Protein AF-A0A0G4MAT8-F1 (afdb_monomer_lite)

Radius of gyration: 18.26 Å; chains: 1; bounding box: 31×46×45 Å

Sequence (123 aa):
KRTATGFGAGEIKSVEASIPEPQREAWARNQPKGFANKDDFQREVVRHVETPRARSMFNCDETAAYSATGLTFRDRLITQWNKTQQRQTLTDAKRVYYLSLEFLMGRALDNAMLNVGMKDIAK

Organism: Verticillium longisporum (NCBI:txid100787)

Secondary structure (DSSP, 8-state):
---TT---HHHHHHHHHHS-HHHHHHHHHHPPPPP-SHHHHHHHHHHHHHSSS---GGG--HHHHHHHHHHHHHHHHHHHHHHHHHHHHHHTPPPP----S------HHHHHHHHTT-TTTT-

Structure (mmCIF, N/CA/C/O backbone):
data_AF-A0A0G4MAT8-F1
#
_entry.id   AF-A0A0G4MAT8-F1
#
loop_
_atom_site.group_PDB
_atom_site.id
_atom_site.type_symbol
_atom_site.label_atom_id
_atom_site.label_alt_id
_atom_site.label_comp_id
_atom_site.label_asym_id
_atom_site.label_entity_id
_atom_site.label_seq_id
_atom_site.pdbx_PDB_ins_code
_atom_site.Cartn_x
_atom_site.Cartn_y
_atom_site.Cartn_z
_atom_site.occupancy
_atom_site.B_iso_or_equiv
_atom_site.auth_seq_id
_atom_site.auth_comp_id
_atom_site.auth_asym_id
_atom_site.auth_atom_id
_atom_site.pdbx_PDB_model_num
ATOM 1 N N . LYS A 1 1 ? 2.462 9.598 21.578 1.00 50.31 1 LYS A N 1
ATOM 2 C CA . LYS A 1 1 ? 2.843 8.190 21.286 1.00 50.31 1 LYS A CA 1
ATOM 3 C C . LYS A 1 1 ? 2.615 7.939 19.799 1.00 50.31 1 LYS A C 1
ATOM 5 O O . LYS A 1 1 ? 1.575 8.352 19.311 1.00 50.31 1 LYS A O 1
ATOM 10 N N . ARG A 1 2 ? 3.568 7.345 19.068 1.00 52.97 2 ARG A N 1
ATOM 11 C CA . ARG A 1 2 ? 3.365 6.969 17.656 1.00 52.97 2 ARG A CA 1
ATOM 12 C C . ARG A 1 2 ? 2.802 5.551 17.603 1.00 52.97 2 ARG A C 1
ATOM 14 O O . ARG A 1 2 ? 3.529 4.608 17.896 1.00 52.97 2 ARG A O 1
ATOM 21 N N . THR A 1 3 ? 1.531 5.403 17.254 1.00 72.88 3 THR A N 1
ATOM 22 C CA . THR A 1 3 ? 0.940 4.115 16.878 1.00 72.88 3 THR A CA 1
ATOM 23 C C . THR A 1 3 ? 0.952 4.011 15.353 1.00 72.88 3 THR A C 1
ATOM 25 O O . THR A 1 3 ? 0.407 4.859 14.655 1.00 72.88 3 THR A O 1
ATOM 28 N N . ALA A 1 4 ? 1.633 2.998 14.811 1.00 71.31 4 ALA A N 1
ATOM 29 C CA . ALA A 1 4 ? 1.762 2.819 13.359 1.00 71.31 4 ALA A CA 1
ATOM 30 C C . ALA A 1 4 ? 0.488 2.250 12.701 1.00 71.31 4 ALA A C 1
ATOM 32 O O . ALA A 1 4 ? 0.313 2.371 11.494 1.00 71.31 4 ALA A O 1
ATOM 33 N N . THR A 1 5 ? -0.397 1.631 13.488 1.00 76.50 5 THR A N 1
ATOM 34 C CA . THR A 1 5 ? -1.577 0.880 13.021 1.00 76.50 5 THR A CA 1
ATOM 35 C C . THR A 1 5 ? -2.910 1.522 13.428 1.00 76.50 5 THR A C 1
ATOM 37 O O . THR A 1 5 ? -3.967 0.894 13.349 1.00 76.50 5 THR A O 1
ATOM 40 N N . GLY A 1 6 ? -2.877 2.794 13.831 1.00 79.38 6 GLY A N 1
ATOM 41 C CA . GLY A 1 6 ? -4.067 3.609 14.069 1.00 79.38 6 GLY A CA 1
ATOM 42 C C . GLY A 1 6 ? -4.209 4.145 15.492 1.00 79.38 6 GLY A C 1
ATOM 43 O O . GLY A 1 6 ? -3.457 3.783 16.397 1.00 79.38 6 GLY A O 1
ATOM 44 N N . PHE A 1 7 ? -5.179 5.036 15.667 1.00 84.50 7 PHE A N 1
ATOM 45 C CA . PHE A 1 7 ? -5.488 5.720 16.928 1.00 84.50 7 PHE A CA 1
ATOM 46 C C . PHE A 1 7 ? -6.837 5.272 17.493 1.00 84.50 7 PHE A C 1
ATOM 48 O O . PHE A 1 7 ? -7.761 4.973 16.730 1.00 84.50 7 PHE A O 1
ATOM 55 N N . GLY A 1 8 ? -6.970 5.261 18.820 1.00 83.62 8 GLY A N 1
ATOM 56 C CA . GLY A 1 8 ? -8.265 5.060 19.475 1.00 83.62 8 GLY A CA 1
ATOM 57 C C . GLY A 1 8 ? -9.196 6.266 19.291 1.00 83.62 8 GLY A C 1
ATOM 58 O O . GLY A 1 8 ? -8.742 7.383 19.051 1.00 83.62 8 GLY A O 1
ATOM 59 N N . ALA A 1 9 ? -10.510 6.080 19.449 1.00 81.75 9 ALA A N 1
ATOM 60 C CA . ALA A 1 9 ? -11.493 7.149 19.210 1.00 81.75 9 ALA A CA 1
ATOM 61 C C . ALA A 1 9 ? -11.263 8.412 20.071 1.00 81.75 9 ALA A C 1
ATOM 63 O O . ALA A 1 9 ? -11.459 9.531 19.596 1.00 81.75 9 ALA A O 1
ATOM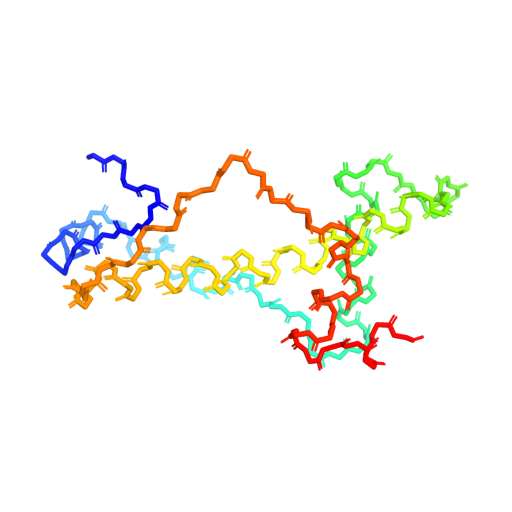 64 N N . GLY A 1 10 ? -10.819 8.245 21.323 1.00 81.44 10 GLY A N 1
ATOM 65 C CA . GLY A 1 10 ? -10.474 9.365 22.208 1.00 81.44 10 GLY A CA 1
ATOM 66 C C . GLY A 1 10 ? -9.185 10.089 21.805 1.00 81.44 10 GLY A C 1
ATOM 67 O O . GLY A 1 10 ? -9.096 11.307 21.937 1.00 81.44 10 GLY A O 1
ATOM 68 N N . GLU A 1 11 ? -8.211 9.360 21.258 1.00 84.88 11 GLU A N 1
ATOM 69 C CA . GLU A 1 11 ? -6.936 9.918 20.793 1.00 84.88 11 GLU A CA 1
ATOM 70 C C . GLU A 1 11 ? -7.096 10.682 19.475 1.00 84.88 11 GLU A C 1
ATOM 72 O O . GLU A 1 11 ? -6.439 11.694 19.270 1.00 84.88 11 GLU A O 1
ATOM 77 N N . ILE A 1 12 ? -7.995 10.248 18.586 1.00 85.62 12 ILE A N 1
ATOM 78 C CA . ILE A 1 12 ? -8.233 10.941 17.309 1.00 85.62 12 ILE A CA 1
ATOM 79 C C . ILE A 1 12 ? -8.703 12.372 17.549 1.00 85.62 12 ILE A C 1
ATOM 81 O O . ILE A 1 12 ? -8.181 13.283 16.920 1.00 85.62 12 ILE A O 1
ATOM 85 N N . LYS A 1 13 ? -9.645 12.583 18.478 1.00 84.94 13 LYS A N 1
ATOM 86 C CA . LYS A 1 13 ? -10.174 13.923 18.770 1.00 84.94 13 LYS A CA 1
ATOM 87 C C . LYS A 1 13 ? -9.098 14.855 19.325 1.00 84.94 13 LYS A C 1
ATOM 89 O O . LYS A 1 13 ? -9.058 16.024 18.957 1.00 84.94 13 LYS A O 1
ATOM 94 N N . SER A 1 14 ? -8.225 14.344 20.195 1.00 86.94 14 SER A N 1
ATOM 95 C CA . SER A 1 14 ? -7.138 15.150 20.757 1.00 86.94 14 SER A CA 1
ATOM 96 C C . SER A 1 14 ? -6.062 15.465 19.716 1.00 86.94 14 SER A C 1
ATOM 98 O O . SER A 1 14 ? -5.585 16.596 19.656 1.00 86.94 14 SER A O 1
ATOM 100 N N . VAL A 1 15 ? -5.720 14.501 18.855 1.00 86.00 15 VAL A N 1
ATOM 101 C CA . VAL A 1 15 ? -4.775 14.702 17.749 1.00 86.00 15 VAL A CA 1
ATOM 102 C C . VAL A 1 15 ? -5.347 15.665 16.713 1.00 86.00 15 VAL A C 1
ATOM 104 O O . VAL A 1 15 ? -4.654 16.593 16.310 1.00 86.00 15 VAL A O 1
ATOM 107 N N . GLU A 1 16 ? -6.607 15.509 16.316 1.00 86.06 16 GLU A N 1
ATOM 108 C CA . GLU A 1 16 ? -7.262 16.400 15.358 1.00 86.06 16 GLU A CA 1
ATOM 109 C C . GLU A 1 16 ? -7.292 17.850 15.853 1.00 86.06 16 GLU A C 1
ATOM 111 O O . GLU A 1 16 ? -6.954 18.754 15.092 1.00 86.06 16 GLU A O 1
ATOM 116 N N . ALA A 1 17 ? -7.602 18.070 17.136 1.00 87.38 17 ALA A N 1
ATOM 117 C CA . ALA A 1 17 ? -7.600 19.401 17.743 1.00 87.38 17 ALA A CA 1
ATOM 118 C C . ALA A 1 17 ? -6.210 20.069 17.745 1.00 87.38 17 ALA A C 1
ATOM 120 O O . ALA A 1 17 ? -6.117 21.293 17.764 1.00 87.38 17 ALA A O 1
ATOM 121 N N . SER A 1 18 ? -5.128 19.282 17.713 1.00 89.56 18 SER A N 1
ATOM 122 C CA . SER A 1 18 ? -3.755 19.801 17.648 1.00 89.56 18 SER A CA 1
ATOM 123 C C . SER A 1 18 ? -3.283 20.171 16.238 1.00 89.56 18 SER A C 1
ATOM 125 O O . SER A 1 18 ? -2.254 20.833 16.102 1.00 89.56 18 SER A O 1
ATOM 127 N N . ILE A 1 19 ? -4.005 19.757 15.189 1.00 89.19 19 ILE A N 1
ATOM 128 C CA . ILE A 1 19 ? -3.621 20.014 13.797 1.00 89.19 19 ILE A CA 1
ATOM 129 C C . ILE A 1 19 ? -4.343 21.279 13.300 1.00 89.19 19 ILE A C 1
ATOM 131 O O . ILE A 1 19 ? -5.578 21.297 13.250 1.00 89.19 19 ILE A O 1
ATOM 135 N N . PRO A 1 20 ? -3.607 22.319 12.860 1.00 94.31 20 PRO A N 1
ATOM 136 C CA . PRO A 1 20 ? -4.207 23.531 12.310 1.00 94.31 20 PRO A CA 1
ATOM 137 C C . PRO A 1 20 ? -5.149 23.255 11.129 1.00 94.31 20 PRO A C 1
ATOM 139 O O . PRO A 1 20 ? -4.852 22.435 10.257 1.00 94.31 20 PRO A O 1
ATOM 142 N N . GLU A 1 21 ? -6.254 23.999 11.050 1.00 90.19 21 GLU A N 1
ATOM 143 C CA . GLU A 1 21 ? -7.245 23.901 9.964 1.00 90.19 21 GLU A CA 1
ATOM 144 C C . GLU A 1 21 ? -6.651 23.989 8.551 1.00 90.19 21 GLU A C 1
ATOM 146 O O . GLU A 1 21 ? -6.931 23.091 7.751 1.00 90.19 21 GLU A O 1
ATOM 151 N N . PRO A 1 22 ? -5.749 24.945 8.238 1.00 94.25 22 PRO A N 1
ATOM 152 C CA . PRO A 1 22 ? -5.172 25.039 6.897 1.00 94.25 22 PRO A CA 1
ATOM 153 C C . PRO A 1 22 ? -4.428 23.766 6.475 1.00 94.25 22 PRO A C 1
ATOM 155 O O . PRO A 1 22 ? -4.429 23.391 5.301 1.00 94.25 22 PRO A O 1
ATOM 158 N N . GLN A 1 23 ? -3.804 23.075 7.436 1.00 91.50 23 GLN A N 1
ATOM 159 C CA . GLN A 1 23 ? -3.081 21.830 7.184 1.00 91.50 23 GLN A CA 1
ATOM 160 C C . GLN A 1 23 ? -4.044 20.660 6.963 1.00 91.50 23 GLN A C 1
ATOM 162 O O . GLN A 1 23 ? -3.806 19.844 6.071 1.00 91.50 23 GLN A O 1
ATOM 167 N N . ARG A 1 24 ? -5.153 20.594 7.717 1.00 89.31 24 ARG A N 1
ATOM 168 C CA . ARG A 1 24 ? -6.200 19.574 7.522 1.00 89.31 24 ARG A CA 1
ATOM 169 C C . ARG A 1 24 ? -6.835 19.687 6.141 1.00 89.31 24 ARG A C 1
ATOM 171 O O . ARG A 1 24 ? -6.976 18.682 5.445 1.00 89.31 24 ARG A O 1
ATOM 178 N N . GLU A 1 25 ? -7.151 20.901 5.707 1.00 91.81 25 GLU A N 1
ATOM 179 C CA . GLU A 1 25 ? -7.695 21.120 4.370 1.00 91.81 25 GLU A CA 1
ATOM 180 C C . GLU A 1 25 ? -6.692 20.774 3.267 1.00 91.81 25 GLU A C 1
ATOM 182 O O . GLU A 1 25 ? -7.044 20.117 2.286 1.00 91.81 25 GLU A O 1
ATOM 187 N N . ALA A 1 26 ? -5.430 21.190 3.420 1.00 93.88 26 ALA A N 1
ATOM 188 C CA . ALA A 1 26 ? -4.380 20.856 2.465 1.00 93.88 26 ALA A CA 1
ATOM 189 C C . ALA A 1 26 ? -4.203 19.337 2.338 1.00 93.88 26 ALA A C 1
ATOM 191 O O . ALA A 1 26 ? -4.058 18.829 1.224 1.00 93.88 26 ALA A O 1
ATOM 192 N N . TRP A 1 27 ? -4.273 18.609 3.454 1.00 90.94 27 TRP A N 1
ATOM 193 C CA . TRP A 1 27 ? -4.231 17.151 3.463 1.00 90.94 27 TRP A CA 1
ATOM 194 C C . TRP A 1 27 ? -5.436 16.535 2.745 1.00 90.94 27 TRP A C 1
ATOM 196 O O . TRP A 1 27 ? -5.262 15.674 1.885 1.00 90.94 27 TRP A O 1
ATOM 206 N N . ALA A 1 28 ? -6.651 17.002 3.045 1.00 89.94 28 ALA A N 1
ATOM 207 C CA . ALA A 1 28 ? -7.875 16.503 2.420 1.00 89.94 28 ALA A CA 1
ATOM 208 C C . ALA A 1 28 ? -7.882 16.712 0.895 1.00 89.94 28 ALA A C 1
ATOM 210 O O . ALA A 1 28 ? -8.302 15.825 0.152 1.00 89.94 28 ALA A O 1
ATOM 211 N N . ARG A 1 29 ? -7.364 17.852 0.417 1.00 92.25 29 ARG A N 1
ATOM 212 C CA . ARG A 1 29 ? -7.254 18.153 -1.021 1.00 92.25 29 ARG A CA 1
ATOM 213 C C . ARG A 1 29 ? -6.256 17.250 -1.748 1.00 92.25 29 ARG A C 1
ATOM 215 O O . ARG A 1 29 ? -6.521 16.851 -2.877 1.00 92.25 29 ARG A O 1
ATOM 222 N N . ASN A 1 30 ? -5.128 16.934 -1.111 1.00 92.75 30 ASN A N 1
ATOM 223 C CA . ASN A 1 30 ? -4.001 16.235 -1.740 1.00 92.75 30 ASN A CA 1
ATOM 224 C C . ASN A 1 30 ? -3.916 14.748 -1.378 1.00 92.75 30 ASN A C 1
ATOM 226 O O . ASN A 1 30 ? -2.901 14.102 -1.643 1.00 92.75 30 ASN A O 1
ATOM 230 N N . GLN A 1 31 ? -4.954 14.189 -0.754 1.00 88.12 31 GLN A N 1
ATOM 231 C CA . GLN A 1 31 ? -4.950 12.782 -0.390 1.00 88.12 31 GLN A CA 1
ATOM 232 C C . GLN A 1 31 ? -4.787 11.918 -1.655 1.00 88.12 31 GLN A C 1
ATOM 234 O O . GLN A 1 31 ? -5.548 12.100 -2.611 1.00 88.12 31 GLN A O 1
ATOM 239 N N . PRO A 1 32 ? -3.827 10.973 -1.680 1.00 85.38 32 PRO A N 1
ATOM 240 C CA . PRO A 1 32 ? -3.576 10.164 -2.861 1.00 85.38 32 PRO A CA 1
ATOM 241 C C . PRO A 1 32 ? -4.827 9.366 -3.221 1.00 85.38 32 PRO A C 1
ATOM 243 O O . PRO A 1 32 ? -5.374 8.609 -2.411 1.00 85.38 32 PRO A O 1
ATOM 246 N N . LYS A 1 33 ? -5.283 9.550 -4.458 1.00 80.56 33 LYS A N 1
ATOM 247 C CA . LYS A 1 33 ? -6.343 8.751 -5.064 1.00 80.56 33 LYS A CA 1
ATOM 248 C C . LYS A 1 33 ? -5.657 7.694 -5.917 1.00 80.56 33 LYS A C 1
ATOM 250 O O . LYS A 1 33 ? -4.800 8.020 -6.728 1.00 80.56 33 LYS A O 1
ATOM 255 N N . GLY A 1 34 ? -6.000 6.425 -5.705 1.00 82.12 34 GLY A N 1
ATOM 256 C CA . GLY A 1 34 ? -5.532 5.367 -6.599 1.00 82.12 34 GLY A CA 1
ATOM 257 C C . GLY A 1 34 ? -6.063 5.584 -8.020 1.00 82.12 34 GLY A C 1
ATOM 258 O O . GLY A 1 34 ? -7.067 6.267 -8.208 1.00 82.12 34 GLY A O 1
ATOM 259 N N . PHE A 1 35 ? -5.427 4.957 -9.004 1.00 88.06 35 PHE A N 1
ATOM 260 C CA . PHE A 1 35 ? -5.845 5.022 -10.406 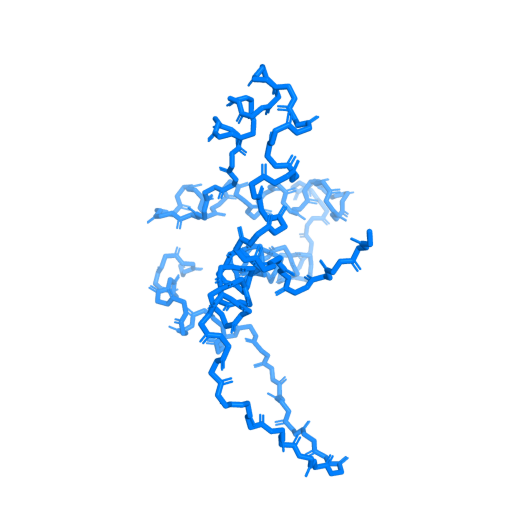1.00 88.06 35 PHE A CA 1
ATOM 261 C C . PHE A 1 35 ? -7.230 4.389 -10.635 1.00 88.06 35 PHE A C 1
ATOM 263 O O . PHE A 1 35 ? -7.588 3.401 -9.977 1.00 88.06 35 PHE A O 1
ATOM 270 N N . ALA A 1 36 ? -8.010 4.974 -11.550 1.00 87.69 36 ALA A N 1
ATOM 271 C CA . ALA A 1 36 ? -9.350 4.505 -11.920 1.00 87.69 36 ALA A CA 1
ATOM 272 C C . ALA A 1 36 ? -9.486 4.161 -13.410 1.00 87.69 36 ALA A C 1
ATOM 274 O O . ALA A 1 36 ? -10.337 3.354 -13.769 1.00 87.69 36 ALA A O 1
ATOM 275 N N . ASN A 1 37 ? -8.654 4.755 -14.264 1.00 90.88 37 ASN A N 1
ATOM 276 C CA . ASN A 1 37 ? -8.611 4.509 -15.702 1.00 90.88 37 ASN A CA 1
ATOM 277 C C . ASN A 1 37 ? -7.170 4.193 -16.150 1.00 90.88 37 ASN A C 1
ATOM 279 O O . ASN A 1 37 ? -6.230 4.208 -15.347 1.00 90.88 37 ASN A O 1
ATOM 283 N N . LYS A 1 38 ? -7.009 3.873 -17.438 1.00 92.19 38 LYS A N 1
ATOM 284 C CA . LYS A 1 38 ? -5.712 3.506 -18.019 1.00 92.19 38 LYS A CA 1
ATOM 285 C C . LYS A 1 38 ? -4.713 4.667 -17.986 1.00 92.19 38 LYS A C 1
ATOM 287 O O . LYS A 1 38 ? -3.552 4.446 -17.653 1.00 92.19 38 LYS A O 1
ATOM 292 N N . ASP A 1 39 ? -5.170 5.888 -18.240 1.00 92.38 39 ASP A N 1
ATOM 293 C CA . ASP A 1 39 ? -4.317 7.082 -18.265 1.00 92.38 39 ASP A CA 1
ATOM 294 C C . ASP A 1 39 ? -3.758 7.411 -16.872 1.00 92.38 39 ASP A C 1
ATOM 296 O O . ASP A 1 39 ? -2.581 7.734 -16.714 1.00 92.38 39 ASP A O 1
ATOM 300 N N . ASP A 1 40 ? -4.576 7.260 -15.829 1.00 92.00 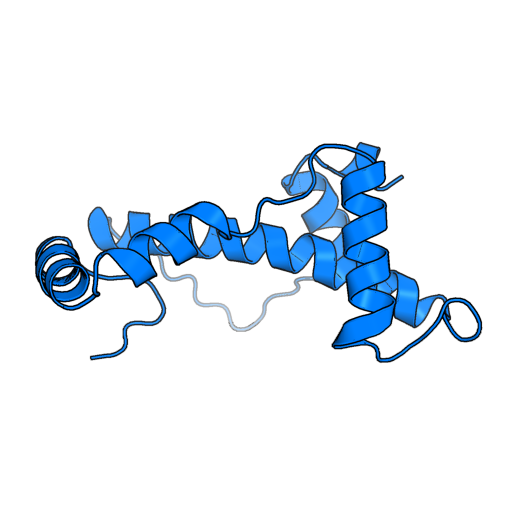40 ASP A N 1
ATOM 301 C CA . ASP A 1 40 ? -4.169 7.411 -14.435 1.00 92.00 40 ASP A CA 1
ATOM 302 C C . ASP A 1 40 ? -3.119 6.370 -14.055 1.00 92.00 40 ASP A C 1
ATOM 304 O O . ASP A 1 40 ? -2.139 6.693 -13.388 1.00 92.00 40 ASP A O 1
ATOM 308 N N . PHE A 1 41 ? -3.317 5.120 -14.482 1.00 92.75 41 PHE A N 1
ATOM 309 C CA . PHE A 1 41 ? -2.354 4.052 -14.240 1.00 92.75 41 PHE A CA 1
ATOM 310 C C . PHE A 1 41 ? -1.015 4.355 -14.920 1.00 92.75 41 PHE A C 1
ATOM 312 O O . PHE A 1 41 ? 0.026 4.287 -14.271 1.00 92.75 41 PHE A O 1
ATOM 319 N N . GLN A 1 42 ? -1.035 4.755 -16.193 1.00 93.00 42 GLN A N 1
ATOM 320 C CA . GLN A 1 42 ? 0.174 5.140 -16.924 1.00 93.00 42 GLN A CA 1
ATOM 321 C C . GLN A 1 42 ? 0.893 6.310 -16.248 1.00 93.00 42 GLN A C 1
ATOM 323 O O . GLN A 1 42 ? 2.109 6.254 -16.073 1.00 93.00 42 GLN A O 1
ATOM 328 N N . ARG A 1 43 ? 0.154 7.331 -15.798 1.00 93.69 43 ARG A N 1
ATOM 329 C CA . ARG A 1 43 ? 0.716 8.476 -15.071 1.00 93.69 43 ARG A CA 1
ATOM 330 C C . ARG A 1 43 ? 1.431 8.049 -13.789 1.00 93.69 43 ARG A C 1
ATOM 332 O O . ARG A 1 43 ? 2.547 8.500 -13.544 1.00 93.69 43 ARG A O 1
ATOM 339 N N . GLU A 1 44 ? 0.821 7.181 -12.984 1.00 93.00 44 GLU A N 1
ATOM 340 C CA . GLU A 1 44 ? 1.447 6.682 -11.753 1.00 93.00 44 GLU A CA 1
ATOM 341 C C . GLU A 1 44 ? 2.674 5.809 -12.047 1.00 93.00 44 GLU A C 1
ATOM 343 O O . GLU A 1 44 ? 3.712 5.962 -11.401 1.00 93.00 44 GLU A O 1
ATOM 348 N N . VAL A 1 45 ? 2.614 4.946 -13.066 1.00 93.19 45 VAL A N 1
ATOM 349 C CA . VAL A 1 45 ? 3.769 4.130 -13.469 1.00 93.19 45 VAL A CA 1
ATOM 350 C C . VAL A 1 45 ? 4.926 5.015 -13.925 1.00 93.19 45 VAL A C 1
ATOM 352 O O . VAL A 1 45 ? 6.042 4.830 -13.446 1.00 93.19 45 VAL A O 1
ATOM 355 N N . VAL A 1 46 ? 4.674 6.008 -14.785 1.00 94.00 46 VAL A N 1
ATOM 356 C CA . VAL A 1 46 ? 5.698 6.966 -15.236 1.00 94.00 46 VAL A CA 1
ATOM 357 C C . VAL A 1 46 ? 6.276 7.729 -14.048 1.00 94.00 46 VAL A C 1
ATOM 359 O O . VAL A 1 46 ? 7.497 7.789 -13.906 1.00 94.00 46 VAL A O 1
ATOM 362 N N . ARG A 1 47 ? 5.431 8.193 -13.115 1.00 93.81 47 ARG A N 1
ATOM 363 C CA . ARG A 1 47 ? 5.887 8.811 -11.861 1.00 93.81 47 ARG A CA 1
ATOM 364 C C . ARG A 1 47 ? 6.853 7.898 -11.108 1.00 93.81 47 ARG A C 1
ATOM 366 O O . ARG A 1 47 ? 7.869 8.377 -10.602 1.00 93.81 47 ARG A O 1
ATOM 373 N N . HIS A 1 48 ? 6.558 6.599 -11.036 1.00 94.56 48 HIS A N 1
ATOM 374 C CA . HIS A 1 48 ? 7.397 5.602 -10.371 1.00 94.56 48 HIS A CA 1
ATOM 375 C C . HIS A 1 48 ? 8.643 5.164 -11.164 1.00 94.56 48 HIS A C 1
ATOM 377 O O . HIS A 1 48 ? 9.555 4.572 -10.580 1.00 94.56 48 HIS A O 1
ATOM 383 N N . VAL A 1 49 ? 8.722 5.462 -12.459 1.00 93.56 49 VAL A N 1
ATOM 384 C CA . VAL A 1 49 ? 9.953 5.323 -13.251 1.00 93.56 49 VAL A CA 1
ATOM 385 C C . VAL A 1 49 ? 10.850 6.546 -13.035 1.00 93.56 49 VAL A C 1
ATOM 387 O O . VAL A 1 49 ? 12.030 6.402 -12.716 1.00 93.56 49 VAL A O 1
ATOM 390 N N . GLU A 1 50 ? 10.276 7.745 -13.101 1.00 92.62 50 GLU A N 1
ATOM 391 C CA . GLU A 1 50 ? 11.026 8.998 -13.005 1.00 92.62 50 GLU A CA 1
ATOM 392 C C . GLU A 1 50 ? 11.518 9.299 -11.593 1.00 92.62 50 GLU A C 1
ATOM 394 O O . GLU A 1 50 ? 12.688 9.630 -11.413 1.00 92.62 50 GLU A O 1
ATOM 399 N N . THR A 1 51 ? 10.667 9.148 -10.572 1.00 90.62 51 THR A N 1
ATOM 400 C CA . THR A 1 51 ? 11.002 9.630 -9.221 1.00 90.62 51 THR A CA 1
ATOM 401 C C . THR A 1 51 ? 11.684 8.577 -8.335 1.00 90.62 51 THR A C 1
ATOM 403 O O . THR A 1 51 ? 12.857 8.757 -8.017 1.00 90.62 51 THR A O 1
ATOM 406 N N . PRO A 1 52 ? 11.067 7.438 -7.956 1.00 89.19 52 PRO A N 1
ATOM 407 C CA . PRO A 1 52 ? 11.703 6.443 -7.092 1.00 89.19 52 PRO A CA 1
ATOM 408 C C . PRO A 1 52 ? 12.791 5.642 -7.804 1.00 89.19 52 PRO A C 1
ATOM 410 O O . PRO A 1 52 ? 13.696 5.134 -7.148 1.00 89.19 52 PRO A O 1
ATOM 413 N N . ARG A 1 53 ? 12.679 5.461 -9.126 1.00 88.62 53 ARG A N 1
ATOM 414 C CA . ARG A 1 53 ? 13.674 4.731 -9.915 1.00 88.62 53 ARG A CA 1
ATOM 415 C C . ARG A 1 53 ? 14.737 5.628 -10.530 1.00 88.62 53 ARG A C 1
ATOM 417 O O . ARG A 1 53 ? 15.734 5.073 -10.981 1.00 88.62 53 ARG A O 1
ATOM 424 N N . ALA A 1 54 ? 14.562 6.952 -10.482 1.00 89.56 54 ALA A N 1
ATOM 425 C CA . ALA A 1 54 ? 15.498 7.932 -11.030 1.00 89.56 54 ALA A CA 1
ATOM 426 C C . ALA A 1 54 ? 15.893 7.613 -12.485 1.00 89.56 54 ALA A C 1
ATOM 428 O O . ALA A 1 54 ? 17.058 7.711 -12.873 1.00 89.56 54 ALA A O 1
ATOM 429 N N . ARG A 1 55 ? 14.918 7.159 -13.279 1.00 88.75 55 ARG A N 1
ATOM 430 C CA . ARG A 1 55 ? 15.093 6.720 -14.666 1.00 88.75 55 ARG A CA 1
ATOM 431 C C . ARG A 1 55 ? 14.192 7.522 -15.592 1.00 88.75 55 ARG A C 1
ATOM 433 O O . ARG A 1 55 ? 13.119 7.954 -15.206 1.00 88.75 55 ARG A O 1
ATOM 440 N N . SER A 1 56 ? 14.627 7.713 -16.824 1.00 90.12 56 SER A N 1
ATOM 441 C CA . SER A 1 56 ? 13.846 8.333 -17.887 1.00 90.12 56 SER A CA 1
ATOM 442 C C . SER A 1 56 ? 13.347 7.275 -18.870 1.00 90.12 56 SER A C 1
ATOM 444 O O . SER A 1 56 ? 13.695 6.095 -18.790 1.00 90.12 56 SER A O 1
ATOM 446 N N . MET A 1 57 ? 12.559 7.711 -19.853 1.00 87.81 57 MET A N 1
ATOM 447 C CA . MET A 1 57 ? 12.108 6.855 -20.953 1.00 87.81 57 MET A CA 1
ATOM 448 C C . MET A 1 57 ? 13.268 6.129 -21.657 1.00 87.81 57 MET A C 1
ATOM 450 O O . MET A 1 57 ? 13.105 4.998 -22.102 1.00 87.81 57 MET A O 1
ATOM 454 N N . PHE A 1 58 ? 14.448 6.750 -21.723 1.00 88.62 58 PHE A N 1
ATOM 455 C CA . PHE A 1 58 ? 15.597 6.227 -22.463 1.00 88.62 58 PHE A CA 1
ATOM 456 C C . PHE A 1 58 ? 16.359 5.110 -21.736 1.00 88.62 58 PHE A C 1
ATOM 458 O O . PHE A 1 58 ? 17.117 4.386 -22.373 1.00 88.62 58 PHE A O 1
ATOM 465 N N . ASN A 1 59 ? 16.186 4.960 -20.419 1.00 88.38 59 ASN A N 1
ATOM 466 C CA . ASN A 1 59 ? 16.879 3.945 -19.614 1.00 88.38 59 ASN A CA 1
ATOM 467 C C . ASN A 1 59 ? 15.913 3.097 -18.763 1.00 88.38 59 ASN A C 1
ATOM 469 O O . ASN A 1 59 ? 16.298 2.523 -17.735 1.00 88.38 59 ASN A O 1
ATOM 473 N N . CYS A 1 60 ? 14.653 3.008 -19.192 1.00 89.62 60 CYS A N 1
ATOM 474 C CA . CYS A 1 60 ? 13.657 2.131 -18.595 1.00 89.62 60 CYS A CA 1
ATOM 475 C C . CYS A 1 60 ? 13.849 0.698 -19.117 1.00 89.62 60 CYS A C 1
ATOM 477 O O . CYS A 1 60 ? 13.520 0.401 -20.263 1.00 89.62 60 CYS A O 1
ATOM 479 N N . ASP A 1 61 ? 14.406 -0.180 -18.278 1.00 91.50 61 ASP A N 1
ATOM 480 C CA . ASP A 1 61 ? 14.486 -1.618 -18.555 1.00 91.50 61 ASP A CA 1
ATOM 481 C C . ASP A 1 61 ? 13.223 -2.350 -18.062 1.00 91.50 61 ASP A C 1
ATOM 483 O O . ASP A 1 61 ? 12.421 -1.811 -17.291 1.00 91.50 61 ASP A O 1
ATOM 487 N N . GLU A 1 62 ? 13.038 -3.604 -18.483 1.00 91.19 62 GLU A N 1
ATOM 488 C CA . GLU A 1 62 ? 11.881 -4.417 -18.077 1.00 91.19 62 GLU A CA 1
ATOM 489 C C . GLU A 1 62 ? 11.778 -4.566 -16.552 1.00 91.19 62 GLU A C 1
ATOM 491 O O . GLU A 1 62 ? 10.688 -4.536 -15.978 1.00 91.19 62 GLU A O 1
ATOM 496 N N . THR A 1 63 ? 12.914 -4.659 -15.860 1.00 90.81 63 THR A N 1
ATOM 497 C CA . THR A 1 63 ? 12.972 -4.712 -14.394 1.00 90.81 63 THR A CA 1
ATOM 498 C C . THR A 1 63 ? 12.490 -3.424 -13.729 1.00 90.81 63 THR A C 1
ATOM 500 O O . THR A 1 63 ? 11.839 -3.476 -12.678 1.00 90.81 63 THR A O 1
ATOM 503 N N . ALA A 1 64 ? 12.785 -2.264 -14.312 1.00 89.62 64 ALA A N 1
ATOM 504 C CA . ALA A 1 64 ? 12.320 -0.963 -13.863 1.00 89.62 64 ALA A CA 1
ATOM 505 C C . ALA A 1 64 ? 10.819 -0.828 -14.111 1.00 89.62 64 ALA A C 1
ATOM 507 O O . ALA A 1 64 ? 10.111 -0.439 -13.184 1.00 89.62 64 ALA A O 1
ATOM 508 N N . ALA A 1 65 ? 10.326 -1.246 -15.279 1.00 91.44 65 ALA A N 1
ATOM 509 C CA . ALA A 1 65 ? 8.898 -1.266 -15.590 1.00 91.44 65 ALA A CA 1
ATOM 510 C C . ALA A 1 65 ? 8.109 -2.190 -14.642 1.00 91.44 65 ALA A C 1
ATOM 512 O O . ALA A 1 65 ? 7.108 -1.770 -14.052 1.00 91.44 65 ALA A O 1
ATOM 513 N N . TYR A 1 66 ? 8.595 -3.416 -14.408 1.00 93.06 66 TYR A N 1
ATOM 514 C CA . TYR A 1 66 ? 8.006 -4.358 -13.448 1.00 93.06 66 TYR A CA 1
ATOM 515 C C . TYR A 1 66 ? 7.936 -3.751 -12.045 1.00 93.06 66 TYR A C 1
ATOM 517 O O . TYR A 1 66 ? 6.916 -3.814 -11.357 1.00 93.06 66 TYR A O 1
ATOM 525 N N . SER A 1 67 ? 9.023 -3.114 -11.622 1.00 92.88 67 SER A N 1
ATOM 526 C CA . SER A 1 67 ? 9.101 -2.537 -10.289 1.00 92.88 67 SER A CA 1
ATOM 527 C C . SER A 1 67 ? 8.246 -1.284 -10.120 1.00 92.88 67 SER A C 1
ATOM 529 O O . SER A 1 67 ? 7.621 -1.124 -9.075 1.00 92.88 67 SER A O 1
ATOM 531 N N . ALA A 1 68 ? 8.198 -0.407 -11.124 1.00 94.19 68 ALA A N 1
ATOM 532 C CA . ALA A 1 68 ? 7.340 0.776 -11.125 1.00 94.19 68 ALA A CA 1
ATOM 533 C C . ALA A 1 68 ? 5.859 0.376 -11.085 1.00 94.19 68 ALA A C 1
ATOM 535 O O . ALA A 1 68 ? 5.079 0.926 -10.305 1.00 94.19 68 ALA A O 1
ATOM 536 N N . THR A 1 69 ? 5.495 -0.668 -11.832 1.00 93.31 69 THR A N 1
ATOM 537 C CA . THR A 1 69 ? 4.163 -1.280 -11.765 1.00 93.31 69 THR A CA 1
ATOM 538 C C . THR A 1 69 ? 3.879 -1.819 -10.362 1.00 93.31 69 THR A C 1
ATOM 540 O O . THR A 1 69 ? 2.849 -1.502 -9.769 1.00 93.31 69 THR A O 1
ATOM 543 N N . GLY A 1 70 ? 4.817 -2.565 -9.771 1.00 94.31 70 GLY A N 1
ATOM 544 C CA . GLY A 1 70 ? 4.685 -3.065 -8.402 1.00 94.31 70 GLY A CA 1
ATOM 545 C C . GLY A 1 70 ? 4.511 -1.960 -7.355 1.00 94.31 70 GLY A C 1
ATOM 546 O O . GLY A 1 70 ? 3.685 -2.101 -6.453 1.00 94.31 70 GLY A O 1
ATOM 547 N N . LEU A 1 71 ? 5.228 -0.841 -7.493 1.00 94.00 71 LEU A N 1
ATOM 548 C CA . LEU A 1 71 ? 5.066 0.331 -6.626 1.00 94.00 71 LEU A CA 1
ATOM 549 C C . LEU A 1 71 ? 3.687 0.983 -6.792 1.00 94.00 71 LEU A C 1
ATOM 551 O O . LEU A 1 71 ? 3.043 1.288 -5.793 1.00 94.00 71 LEU A O 1
ATOM 555 N N . THR A 1 72 ? 3.190 1.078 -8.024 1.00 93.56 72 THR A N 1
ATOM 556 C CA . THR A 1 72 ? 1.860 1.631 -8.326 1.00 93.56 72 THR A CA 1
ATOM 557 C C . THR A 1 72 ? 0.746 0.846 -7.618 1.00 93.56 72 THR A C 1
ATOM 559 O O . THR A 1 72 ? -0.136 1.416 -6.972 1.00 93.56 72 THR A O 1
ATOM 562 N N . PHE A 1 73 ? 0.799 -0.491 -7.666 1.00 93.44 73 PHE A N 1
ATOM 563 C CA . PHE A 1 73 ? -0.154 -1.338 -6.937 1.00 93.44 73 PHE A CA 1
ATOM 564 C C . PHE A 1 73 ? 0.054 -1.286 -5.418 1.00 93.44 73 PHE A C 1
ATOM 566 O O . PHE A 1 73 ? -0.921 -1.298 -4.659 1.00 93.44 73 PHE A O 1
ATOM 573 N N . ARG A 1 74 ? 1.306 -1.186 -4.958 1.00 93.44 74 ARG A N 1
ATOM 574 C CA . ARG A 1 74 ? 1.639 -1.045 -3.536 1.00 93.44 74 ARG A CA 1
ATOM 575 C C . ARG A 1 74 ? 1.034 0.222 -2.933 1.00 93.44 74 ARG A C 1
ATOM 577 O O . ARG A 1 74 ? 0.456 0.131 -1.854 1.00 93.44 74 ARG A O 1
ATOM 584 N N . ASP A 1 75 ? 1.107 1.364 -3.608 1.00 93.12 75 ASP A N 1
ATOM 585 C CA . ASP A 1 75 ? 0.567 2.635 -3.100 1.00 93.12 75 ASP A CA 1
ATOM 586 C C . ASP A 1 75 ? -0.953 2.549 -2.858 1.00 93.12 75 ASP A C 1
ATOM 588 O O . ASP A 1 75 ? -1.482 3.002 -1.830 1.00 93.12 75 ASP A O 1
ATOM 592 N N . ARG A 1 76 ? -1.667 1.848 -3.745 1.00 91.31 76 ARG A N 1
ATOM 593 C CA . ARG A 1 76 ? -3.094 1.558 -3.571 1.00 91.31 76 ARG A CA 1
ATOM 594 C C . ARG A 1 76 ? -3.358 0.630 -2.383 1.00 91.31 76 ARG A C 1
ATOM 596 O O . ARG A 1 76 ? -4.262 0.902 -1.588 1.00 91.31 76 ARG A O 1
ATOM 603 N N . LEU A 1 77 ? -2.572 -0.437 -2.242 1.00 93.31 77 LEU A N 1
ATOM 604 C CA . LEU A 1 77 ? -2.688 -1.369 -1.119 1.00 93.31 77 LEU A CA 1
ATOM 605 C C . LEU A 1 77 ? -2.403 -0.686 0.221 1.00 93.31 77 LEU A C 1
ATOM 607 O O . LEU A 1 77 ? -3.155 -0.902 1.164 1.00 93.31 77 LEU A O 1
ATOM 611 N N . ILE A 1 78 ? -1.395 0.186 0.304 1.00 93.44 78 ILE A N 1
ATOM 612 C CA . ILE A 1 78 ? -1.069 0.950 1.520 1.00 93.44 78 ILE A CA 1
ATOM 613 C C . ILE A 1 78 ? -2.251 1.821 1.944 1.00 93.44 78 ILE A C 1
ATOM 615 O O . ILE A 1 78 ? -2.616 1.852 3.120 1.00 93.44 78 ILE A O 1
ATOM 619 N N . THR A 1 79 ? -2.899 2.487 0.988 1.00 91.88 79 THR A N 1
ATOM 620 C CA . THR A 1 79 ? -4.059 3.338 1.278 1.00 91.88 79 THR A CA 1
ATOM 621 C C . THR A 1 79 ? -5.208 2.532 1.898 1.00 91.88 79 THR A C 1
ATOM 623 O O . THR A 1 79 ? -5.841 2.987 2.853 1.00 91.88 79 THR A O 1
ATOM 626 N N . GLN A 1 80 ? -5.467 1.318 1.401 1.00 92.06 80 GLN A N 1
ATOM 627 C CA . GLN A 1 80 ? -6.498 0.429 1.954 1.00 92.06 80 GLN A CA 1
ATOM 628 C C . GLN A 1 80 ? -6.063 -0.253 3.257 1.00 92.06 80 GLN A C 1
ATOM 630 O O . GLN A 1 80 ? -6.877 -0.442 4.166 1.00 92.06 80 GLN A O 1
ATOM 635 N N . TRP A 1 81 ? -4.778 -0.577 3.382 1.00 93.50 81 TRP A N 1
ATOM 636 C CA . TRP A 1 81 ? -4.191 -1.146 4.588 1.00 93.50 81 TRP A CA 1
ATOM 637 C C . TRP A 1 81 ? -4.323 -0.177 5.766 1.00 93.50 81 TRP A C 1
ATOM 639 O O . TRP A 1 81 ? -4.849 -0.569 6.806 1.00 93.50 81 TRP A O 1
ATOM 649 N N . ASN A 1 82 ? -3.994 1.105 5.571 1.00 92.44 82 ASN A N 1
ATOM 650 C CA . ASN A 1 82 ? -4.162 2.150 6.587 1.00 92.44 82 ASN A CA 1
ATOM 651 C C . ASN A 1 82 ? -5.616 2.243 7.078 1.00 92.44 82 ASN A C 1
ATOM 653 O O . ASN A 1 82 ? -5.870 2.259 8.283 1.00 92.44 82 ASN A O 1
ATOM 657 N N . LYS A 1 83 ? -6.589 2.243 6.154 1.00 91.75 83 LYS A N 1
ATOM 658 C CA . LYS A 1 83 ? -8.024 2.267 6.495 1.00 91.75 83 LYS A CA 1
ATOM 659 C C . LYS A 1 83 ? -8.443 1.032 7.290 1.00 91.75 83 LYS A C 1
ATOM 661 O O . LYS A 1 83 ? -9.195 1.141 8.256 1.00 91.75 83 LYS A O 1
ATOM 666 N N . THR A 1 84 ? -7.947 -0.137 6.893 1.00 93.06 84 THR A N 1
ATOM 667 C CA . THR A 1 84 ? -8.270 -1.411 7.543 1.00 93.06 84 THR A CA 1
ATOM 668 C C . THR A 1 84 ? -7.705 -1.468 8.958 1.00 93.06 84 THR A C 1
ATOM 670 O O . THR A 1 84 ? -8.439 -1.795 9.886 1.00 93.06 84 THR A O 1
ATOM 673 N N . GLN A 1 85 ? -6.436 -1.097 9.145 1.00 92.31 85 GLN A N 1
ATOM 674 C CA . GLN A 1 85 ? -5.795 -1.053 10.462 1.00 92.31 85 GLN A CA 1
ATOM 675 C C . GLN A 1 85 ? -6.493 -0.057 11.393 1.00 92.31 85 GLN A C 1
ATOM 677 O O . GLN A 1 85 ? -6.856 -0.410 12.514 1.00 92.31 85 GLN A O 1
ATOM 682 N N . GLN A 1 86 ? -6.804 1.145 10.896 1.00 90.81 86 GLN A N 1
ATOM 683 C CA . GLN A 1 86 ? -7.554 2.138 11.663 1.00 90.81 86 GLN A CA 1
ATOM 684 C C . GLN A 1 86 ? -8.939 1.615 12.074 1.00 90.81 86 GLN A C 1
ATOM 686 O O . GLN A 1 86 ? -9.336 1.763 13.227 1.00 90.81 86 GLN A O 1
ATOM 691 N N . ARG A 1 87 ? -9.666 0.951 11.164 1.00 91.69 87 ARG A N 1
ATOM 692 C CA . ARG A 1 87 ? -10.964 0.333 11.475 1.00 91.69 87 ARG A CA 1
A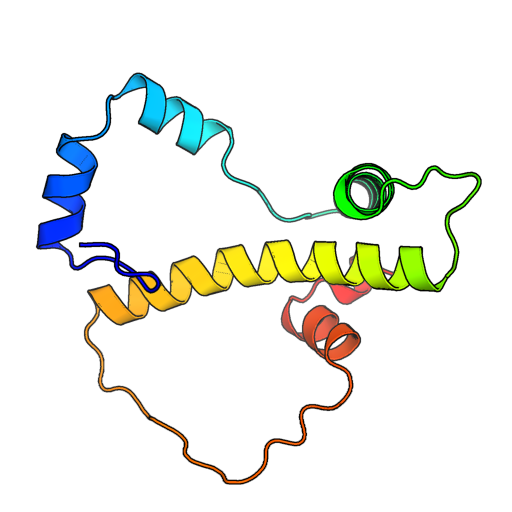TOM 693 C C . ARG A 1 87 ? -10.840 -0.759 12.539 1.00 91.69 87 ARG A C 1
ATOM 695 O O . ARG A 1 87 ? -11.676 -0.813 13.439 1.00 91.69 87 ARG A O 1
ATOM 702 N N . GLN A 1 88 ? -9.822 -1.613 12.450 1.00 91.25 88 GLN A N 1
ATOM 703 C CA . GLN A 1 88 ? -9.575 -2.668 13.438 1.00 91.25 88 GLN A CA 1
ATOM 704 C C . GLN A 1 88 ? -9.249 -2.092 14.819 1.00 91.25 88 GLN A C 1
ATOM 706 O O . GLN A 1 88 ? -9.736 -2.612 15.818 1.00 91.25 88 GLN A O 1
ATOM 711 N N . THR A 1 89 ? -8.475 -1.008 14.881 1.00 89.69 89 THR A N 1
ATOM 712 C CA . THR A 1 89 ? -8.159 -0.300 16.130 1.00 89.69 89 THR A CA 1
ATOM 713 C C . THR A 1 89 ? -9.388 0.390 16.726 1.00 89.69 89 THR A C 1
ATOM 715 O O . THR A 1 89 ? -9.581 0.341 17.933 1.00 89.69 89 THR A O 1
ATOM 718 N N . LEU A 1 90 ? -10.255 0.980 15.896 1.00 89.06 90 LEU A N 1
ATOM 719 C CA . LEU A 1 90 ? -11.492 1.624 16.359 1.00 89.06 90 LEU A CA 1
ATOM 720 C C . LEU A 1 90 ? -12.542 0.639 16.869 1.00 89.06 90 LEU A C 1
ATOM 722 O O . LEU A 1 90 ? -13.250 0.943 17.821 1.00 89.06 9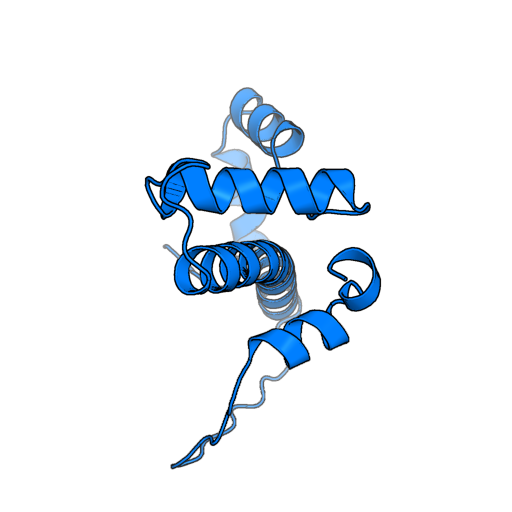0 LEU A O 1
ATOM 726 N N . THR A 1 91 ? -12.675 -0.505 16.197 1.00 89.75 91 THR A N 1
ATOM 727 C CA . THR A 1 91 ? -13.698 -1.509 16.533 1.00 89.75 91 THR A CA 1
ATOM 728 C C . THR A 1 91 ? -13.283 -2.352 17.741 1.00 89.75 91 THR A C 1
ATOM 730 O O . THR A 1 91 ? -14.140 -2.962 18.367 1.00 89.75 91 THR A O 1
ATOM 733 N N . ASP A 1 92 ? -11.979 -2.422 18.028 1.00 87.75 92 ASP A N 1
ATOM 734 C CA . ASP A 1 92 ? -11.379 -3.294 19.048 1.00 87.75 92 ASP A CA 1
ATOM 735 C C . ASP A 1 92 ? -11.882 -4.750 18.978 1.00 87.75 92 ASP A C 1
ATOM 737 O O . ASP A 1 92 ? -12.178 -5.415 19.969 1.00 87.75 92 ASP A O 1
ATOM 741 N N . ALA A 1 93 ? -12.029 -5.256 17.751 1.00 88.38 93 ALA A N 1
ATOM 742 C CA . ALA A 1 93 ? -12.495 -6.615 17.521 1.00 88.38 93 ALA A CA 1
ATOM 743 C C . ALA A 1 93 ? -11.427 -7.642 17.931 1.00 88.38 93 ALA A C 1
ATOM 745 O O . ALA A 1 93 ? -10.223 -7.400 17.799 1.00 88.38 93 ALA A O 1
ATOM 746 N N . LYS A 1 94 ? -11.870 -8.838 18.344 1.00 93.25 94 LYS A N 1
ATOM 747 C CA . LYS A 1 94 ? -10.980 -9.973 18.631 1.00 93.25 94 LYS A CA 1
ATOM 748 C C . LYS A 1 94 ? -10.041 -10.229 17.445 1.00 93.25 94 LYS A C 1
ATOM 750 O O . LYS A 1 94 ? -10.491 -10.424 16.317 1.00 93.25 94 LYS A O 1
ATOM 755 N N . ARG A 1 95 ? -8.733 -10.260 17.712 1.00 92.12 95 ARG A N 1
ATOM 756 C CA . ARG A 1 95 ? -7.686 -10.470 16.701 1.00 92.12 95 ARG A CA 1
ATOM 757 C C . ARG A 1 95 ? -7.262 -11.932 16.656 1.00 92.12 95 ARG A C 1
ATOM 759 O O . ARG A 1 95 ? -7.134 -12.581 17.692 1.00 92.12 95 ARG A O 1
ATOM 766 N N . VAL A 1 96 ? -7.026 -12.432 15.448 1.00 95.69 96 VAL A N 1
ATOM 767 C CA . VAL A 1 96 ? -6.454 -13.760 15.217 1.00 95.69 96 VAL A CA 1
ATOM 768 C C . VAL A 1 96 ? -4.989 -13.579 14.849 1.00 95.69 96 VAL A C 1
ATOM 770 O O . VAL A 1 96 ? -4.674 -12.883 13.887 1.00 95.69 96 VAL A O 1
ATOM 773 N N . TYR A 1 97 ? -4.105 -14.206 15.618 1.00 95.88 97 TYR A N 1
ATOM 774 C CA . TYR A 1 97 ? -2.671 -14.220 15.356 1.00 95.88 97 TYR A CA 1
ATOM 775 C C . TYR A 1 97 ? -2.295 -15.588 14.807 1.00 95.88 97 TYR A C 1
ATOM 777 O O . TYR A 1 97 ? -2.370 -16.589 15.516 1.00 95.88 97 TYR A O 1
ATOM 785 N N . TYR A 1 98 ? -1.935 -15.626 13.528 1.00 96.88 98 TYR A N 1
ATOM 786 C CA . TYR A 1 98 ? -1.502 -16.852 12.875 1.00 96.88 98 TYR A CA 1
ATOM 787 C C . TYR A 1 98 ? 0.018 -16.984 12.999 1.00 96.88 98 TYR A C 1
ATOM 789 O O . TYR A 1 98 ? 0.761 -16.160 12.466 1.00 96.88 98 TYR A O 1
ATOM 797 N N . LEU A 1 99 ? 0.464 -18.000 13.738 1.00 96.69 99 LEU A N 1
ATOM 798 C CA . LEU A 1 99 ? 1.873 -18.305 13.977 1.00 96.69 99 LEU A CA 1
ATOM 799 C C . LEU A 1 99 ? 2.238 -19.537 13.150 1.00 96.69 99 LEU A C 1
ATOM 801 O O . LEU A 1 99 ? 1.699 -20.617 13.374 1.00 96.69 99 LEU A O 1
ATOM 805 N N . SER A 1 100 ? 3.144 -19.362 12.196 1.00 95.31 100 SER A N 1
ATOM 806 C CA . SER A 1 100 ? 3.698 -20.441 11.378 1.00 95.31 100 SER A CA 1
ATOM 807 C C . SER A 1 100 ? 5.210 -20.280 11.318 1.00 95.31 100 SER A C 1
ATOM 809 O O . SER A 1 100 ? 5.702 -19.149 11.329 1.00 95.31 100 SER A O 1
ATOM 811 N N . LEU A 1 101 ? 5.936 -21.398 11.249 1.00 95.88 101 LEU A N 1
ATOM 812 C CA . LEU A 1 101 ? 7.380 -21.371 11.003 1.00 95.88 101 LEU A CA 1
ATOM 813 C C . LEU A 1 101 ? 7.693 -20.900 9.579 1.00 95.88 101 LEU A C 1
ATOM 815 O O . LEU A 1 101 ? 8.710 -20.247 9.363 1.00 95.88 101 LEU A O 1
ATOM 819 N N . GLU A 1 102 ? 6.817 -21.200 8.619 1.00 95.94 102 GLU A N 1
ATOM 820 C CA . GLU A 1 102 ? 7.047 -20.908 7.206 1.00 95.94 102 GLU A CA 1
ATOM 821 C C . GLU A 1 102 ? 5.802 -20.310 6.539 1.00 95.94 102 GLU A C 1
ATOM 823 O O . GLU A 1 102 ? 4.665 -20.702 6.821 1.00 95.94 102 GLU A O 1
ATOM 828 N N . PHE A 1 103 ? 6.034 -19.356 5.630 1.00 94.94 103 PHE A N 1
ATOM 829 C CA . PHE A 1 103 ? 5.018 -18.738 4.774 1.00 94.94 103 PHE A CA 1
ATOM 830 C C . PHE A 1 103 ? 5.518 -18.687 3.328 1.00 94.94 103 PHE A C 1
ATOM 832 O O . PHE A 1 103 ? 6.344 -17.847 2.966 1.00 94.94 103 PHE A O 1
ATOM 839 N N . LEU A 1 104 ? 4.993 -19.567 2.476 1.00 95.25 104 LEU A N 1
ATOM 840 C CA . LEU A 1 104 ? 5.365 -19.618 1.064 1.00 95.25 104 LEU A CA 1
ATOM 841 C C . LEU A 1 104 ? 4.490 -18.669 0.228 1.00 95.25 104 LEU A C 1
ATOM 843 O O . LEU A 1 104 ? 3.509 -19.076 -0.386 1.00 95.25 104 LEU A O 1
ATOM 847 N N . MET A 1 105 ? 4.842 -17.381 0.210 1.00 94.38 105 MET A N 1
ATOM 848 C CA . MET A 1 105 ? 4.032 -16.332 -0.438 1.00 94.38 105 MET A CA 1
ATOM 849 C C . MET A 1 105 ? 4.057 -16.366 -1.978 1.00 94.38 105 MET A C 1
ATOM 851 O O . MET A 1 105 ? 3.106 -15.927 -2.624 1.00 94.38 105 MET A O 1
ATOM 855 N N . GLY A 1 106 ? 5.146 -16.850 -2.584 1.00 94.31 106 GLY A N 1
ATOM 856 C CA . GLY A 1 106 ? 5.330 -16.824 -4.039 1.00 94.31 106 GLY A CA 1
ATOM 857 C C . GLY A 1 106 ? 5.430 -15.405 -4.628 1.00 94.31 106 GLY A C 1
ATOM 858 O O . GLY A 1 106 ? 5.876 -14.464 -3.973 1.00 94.31 106 GLY A O 1
ATOM 859 N N . ARG A 1 107 ? 5.041 -15.243 -5.903 1.00 93.38 107 ARG A N 1
ATOM 860 C CA . ARG A 1 107 ? 5.051 -13.944 -6.607 1.00 93.38 107 ARG A CA 1
ATOM 861 C C . ARG A 1 107 ? 3.787 -13.144 -6.281 1.00 93.38 107 ARG A C 1
ATOM 863 O O . ARG A 1 107 ? 2.684 -13.572 -6.603 1.00 93.38 107 ARG A O 1
ATOM 870 N N . ALA A 1 108 ? 3.954 -11.955 -5.704 1.00 93.69 108 ALA A N 1
ATOM 871 C CA . ALA A 1 108 ? 2.836 -11.166 -5.180 1.00 93.69 108 ALA A CA 1
ATOM 872 C C . ALA A 1 108 ? 2.129 -10.262 -6.208 1.00 93.69 108 ALA A C 1
ATOM 874 O O . ALA A 1 108 ? 0.966 -9.925 -6.000 1.00 93.69 108 ALA A O 1
ATOM 875 N N . LEU A 1 109 ? 2.798 -9.850 -7.295 1.00 91.62 109 LEU A N 1
ATOM 876 C CA . LEU A 1 109 ? 2.271 -8.804 -8.182 1.00 91.62 109 LEU A CA 1
ATOM 877 C C . LEU A 1 109 ? 0.955 -9.208 -8.858 1.00 91.62 109 LEU A C 1
ATOM 879 O O . LEU A 1 109 ? -0.039 -8.510 -8.704 1.00 91.62 109 LEU A O 1
ATOM 883 N N . ASP A 1 110 ? 0.926 -10.341 -9.560 1.00 91.31 110 ASP A N 1
ATOM 884 C CA . ASP A 1 110 ? -0.273 -10.753 -10.304 1.00 91.31 110 ASP A CA 1
ATOM 885 C C . ASP A 1 110 ? -1.466 -11.020 -9.368 1.00 91.31 110 ASP A C 1
ATOM 887 O O . ASP A 1 110 ?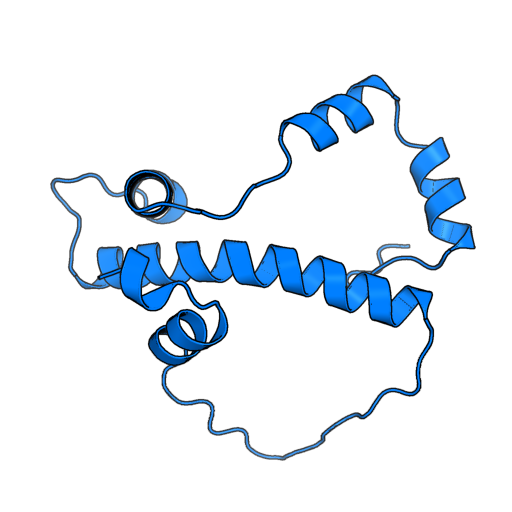 -2.607 -10.666 -9.664 1.00 91.31 110 ASP A O 1
ATOM 891 N N . ASN A 1 111 ? -1.185 -11.558 -8.178 1.00 92.94 111 ASN A N 1
ATOM 892 C CA . ASN A 1 111 ? -2.178 -11.760 -7.126 1.00 92.94 111 ASN A CA 1
ATOM 893 C C . ASN A 1 111 ? -2.742 -10.414 -6.622 1.00 92.94 111 ASN A C 1
ATOM 895 O O . ASN A 1 111 ? -3.956 -10.236 -6.521 1.00 92.94 111 ASN A O 1
ATOM 899 N N . ALA A 1 112 ? -1.876 -9.423 -6.390 1.00 92.31 112 ALA A N 1
ATOM 900 C CA . ALA A 1 112 ? -2.299 -8.076 -6.020 1.00 92.31 112 ALA A CA 1
ATOM 901 C C . ALA A 1 112 ? -3.157 -7.419 -7.114 1.00 92.31 112 ALA A C 1
ATOM 903 O O . ALA A 1 112 ? -4.189 -6.830 -6.802 1.00 92.31 112 ALA A O 1
ATOM 904 N N . MET A 1 113 ? -2.776 -7.551 -8.388 1.00 90.94 113 MET A N 1
ATOM 905 C CA . MET A 1 113 ? -3.537 -7.005 -9.519 1.00 90.94 113 MET A CA 1
ATOM 906 C C . MET A 1 113 ? -4.951 -7.591 -9.599 1.00 90.94 113 MET A C 1
ATOM 908 O O . MET A 1 113 ? -5.915 -6.850 -9.811 1.00 90.94 113 MET A O 1
ATOM 912 N N . LEU A 1 114 ? -5.070 -8.908 -9.391 1.00 90.81 114 LEU A N 1
ATOM 913 C CA . LEU A 1 114 ? -6.345 -9.625 -9.349 1.00 90.81 114 LEU A CA 1
ATOM 914 C C . LEU A 1 114 ? -7.227 -9.153 -8.187 1.00 90.81 114 LEU A C 1
ATOM 916 O O . LEU A 1 114 ? -8.353 -8.723 -8.416 1.00 90.81 114 LEU A O 1
ATOM 920 N N . ASN A 1 115 ? -6.713 -9.168 -6.955 1.00 91.00 115 ASN A N 1
ATOM 921 C CA . ASN A 1 115 ? -7.506 -8.845 -5.760 1.00 91.00 115 ASN A CA 1
ATOM 922 C C . ASN A 1 115 ? -7.904 -7.369 -5.665 1.00 91.00 115 ASN A C 1
ATOM 924 O O . ASN A 1 115 ? -8.897 -7.026 -5.029 1.00 91.00 115 ASN A O 1
ATOM 928 N N . VAL A 1 116 ? -7.130 -6.481 -6.288 1.00 88.50 116 VAL A N 1
ATOM 929 C CA . VAL A 1 116 ? -7.468 -5.058 -6.391 1.00 88.50 116 VAL A CA 1
ATOM 930 C C . VAL A 1 116 ? -8.555 -4.810 -7.451 1.00 88.50 116 VAL A C 1
ATOM 932 O O . VAL A 1 116 ? -9.146 -3.729 -7.463 1.00 88.50 116 VAL A O 1
ATOM 935 N N . GLY A 1 117 ? -8.838 -5.791 -8.317 1.00 88.12 117 GLY A N 1
ATOM 936 C CA . GLY A 1 117 ? -9.841 -5.693 -9.381 1.00 88.12 117 GLY A CA 1
ATOM 937 C C . GLY A 1 117 ? -9.428 -4.776 -10.532 1.00 88.12 117 GLY A C 1
ATOM 938 O O . GLY A 1 117 ? -10.276 -4.336 -11.296 1.00 88.12 117 GLY A O 1
ATOM 939 N N . MET A 1 118 ? -8.134 -4.459 -10.647 1.00 87.19 118 MET A N 1
ATOM 940 C CA . MET A 1 118 ? -7.606 -3.507 -11.635 1.00 87.19 118 MET A CA 1
ATOM 941 C C . MET A 1 118 ? -6.670 -4.167 -12.653 1.00 87.19 118 MET A C 1
ATOM 943 O O . MET A 1 118 ? -5.908 -3.488 -13.341 1.00 87.19 118 MET A O 1
ATOM 947 N N . LYS A 1 119 ? -6.707 -5.501 -12.751 1.00 86.75 119 LYS A N 1
ATOM 948 C CA . LYS A 1 119 ? -5.872 -6.262 -13.685 1.00 86.75 119 LYS A CA 1
ATOM 949 C C . LYS A 1 119 ? -6.132 -5.877 -15.139 1.00 86.75 119 LYS A C 1
ATOM 951 O O . LYS A 1 119 ? -5.178 -5.769 -15.897 1.00 86.75 119 LYS A O 1
ATOM 956 N N . ASP A 1 120 ? -7.386 -5.638 -15.509 1.00 87.31 120 ASP A N 1
ATOM 957 C CA . ASP A 1 120 ? -7.744 -5.318 -16.895 1.00 87.31 120 ASP A CA 1
ATOM 958 C C . ASP A 1 120 ? -7.314 -3.907 -17.306 1.00 87.31 120 ASP A C 1
ATOM 960 O O . ASP A 1 120 ? -6.995 -3.679 -18.465 1.00 87.31 120 ASP A O 1
ATOM 964 N N . ILE A 1 121 ? -7.224 -2.976 -16.350 1.00 85.06 121 ILE A N 1
ATOM 965 C CA . ILE A 1 121 ? -6.741 -1.608 -16.596 1.00 85.06 121 ILE A CA 1
ATOM 966 C C . ILE A 1 121 ? -5.223 -1.580 -16.815 1.00 85.06 121 ILE A C 1
ATOM 968 O O . ILE A 1 121 ? -4.713 -0.749 -17.563 1.00 85.06 121 ILE A O 1
ATOM 972 N N . ALA A 1 122 ? -4.504 -2.487 -16.153 1.00 80.25 122 ALA A N 1
ATOM 973 C CA . ALA A 1 122 ? -3.051 -2.593 -16.230 1.00 80.25 122 ALA A CA 1
ATOM 974 C C . ALA A 1 122 ? -2.546 -3.473 -17.390 1.00 80.25 122 ALA A C 1
ATOM 976 O O . ALA A 1 122 ? -1.332 -3.588 -17.563 1.00 80.25 122 ALA A O 1
ATOM 977 N N . LYS A 1 123 ? -3.451 -4.095 -18.157 1.00 76.88 123 LYS A N 1
ATOM 978 C CA . LYS A 1 123 ? -3.143 -4.785 -19.418 1.00 76.88 123 LYS A CA 1
ATOM 979 C C . LYS A 1 123 ? -3.161 -3.809 -20.604 1.00 76.88 123 LYS A C 1
ATOM 981 O O . LYS A 1 123 ? -2.362 -4.036 -21.531 1.00 76.88 123 LYS A O 1
#

pLDDT: mean 89.5, std 6.71, range [50.31, 96.88]

Foldseek 3Di:
DDDPLADEPVVVVVVVVVDDPVVVVVCVVPPDDADDALVSLVVQLQVQLCPVVVHDPVPCDPVSSVVSNVVSLVVVVVVVSSVVSHVCNHVVDDDDDDDDPDDDPPDCRVVSCVVVVNVVSVD

InterPro domains:
  IPR000811 Glycosyl transferase, family 35 [PTHR11468] (13-121)